Protein 1L3P (pdb70)

GO terms:
  GO:0004540 RNA nuclease activity (F, IDA)

B-factor: mean 20.39, std 8.08, range [6.83, 62.35]

Structure (mmCIF, N/CA/C/O backbone):
data_1L3P
#
_entry.id   1L3P
#
_cell.length_a   38.975
_cell.length_b   50.355
_cell.length_c   107.804
_cell.angle_alpha   90.00
_cell.angle_beta   90.00
_cell.angle_gamma   90.00
#
_symmetry.space_group_name_H-M   'C 2 2 21'
#
loop_
_entity.id
_entity.type
_entity.pdbx_description
1 polymer 'POLLEN ALLERGEN Phl p 5b'
2 non-polymer 'PHOSPHATE ION'
3 non-polymer 'MAGNESIUM ION'
4 water water
#
loop_
_atom_site.group_PDB
_atom_site.id
_atom_site.type_symbol
_atom_site.label_atom_id
_atom_site.label_alt_id
_atom_site.label_comp_id
_atom_site.label_asym_id
_atom_site.label_entity_id
_atom_site.label_seq_id
_atom_site.pdbx_PDB_ins_code
_atom_site.Cartn_x
_atom_site.Cartn_y
_atom_site.Cartn_z
_atom_site.occupancy
_atom_site.B_iso_or_equiv
_atom_site.auth_seq_id
_atom_site.auth_comp_id
_atom_site.auth_asym_id
_atom_site.auth_atom_id
_atom_site.pdbx_PDB_model_num
ATOM 1 N N . ILE A 1 1 ? 5.767 12.377 46.367 1.00 34.29 150 ILE A N 1
ATOM 2 C CA . ILE A 1 1 ? 5.813 13.781 46.874 1.00 34.06 150 ILE A CA 1
ATOM 3 C C . ILE A 1 1 ? 5.219 13.881 48.273 1.00 33.53 150 ILE A C 1
ATOM 4 O O . ILE A 1 1 ? 4.057 13.543 48.485 1.00 32.93 150 ILE A O 1
ATOM 9 N N . PRO A 1 2 ? 6.015 14.352 49.248 1.00 33.77 151 PRO A N 1
ATOM 10 C CA . PRO A 1 2 ? 5.555 14.501 50.634 1.00 32.30 151 PRO A CA 1
ATOM 11 C C . PRO A 1 2 ? 4.304 15.377 50.701 1.00 31.03 151 PRO A C 1
ATOM 12 O O . PRO A 1 2 ? 4.302 16.508 50.215 1.00 31.64 151 PRO A O 1
ATOM 16 N N . ALA A 1 3 ? 3.246 14.848 51.308 1.00 29.69 152 ALA A N 1
ATOM 17 C CA . ALA A 1 3 ? 1.980 15.565 51.426 1.00 29.21 152 ALA A CA 1
ATOM 18 C C . ALA A 1 3 ? 2.135 17.041 51.782 1.00 28.84 152 ALA A C 1
ATOM 19 O O . ALA A 1 3 ? 1.378 17.882 51.301 1.00 28.88 152 ALA A O 1
ATOM 21 N N . GLY A 1 4 ? 3.117 17.350 52.624 1.00 28.09 153 GLY A N 1
ATOM 22 C CA . GLY A 1 4 ? 3.334 18.724 53.036 1.00 26.91 153 GLY A CA 1
ATOM 23 C C . GLY A 1 4 ? 3.784 19.666 51.935 1.00 27.94 153 GLY A C 1
ATOM 24 O O . GLY A 1 4 ? 3.604 20.879 52.047 1.00 27.24 153 GLY A O 1
ATOM 25 N N . GLU A 1 5 ? 4.366 19.115 50.873 1.00 28.01 154 GLU A N 1
ATOM 26 C CA . GLU A 1 5 ? 4.848 19.920 49.749 1.00 29.16 154 GLU A CA 1
ATOM 27 C C . GLU A 1 5 ? 3.815 20.102 48.641 1.00 29.56 154 GLU A C 1
ATOM 28 O O . GLU A 1 5 ? 3.916 21.032 47.838 1.00 29.02 154 GLU A O 1
ATOM 34 N N . LEU A 1 6 ? 2.827 19.215 48.598 1.00 29.22 155 LEU A N 1
ATOM 35 C CA . LEU A 1 6 ? 1.789 19.273 47.576 1.00 28.68 155 LEU A CA 1
ATOM 36 C C . LEU A 1 6 ? 1.189 20.654 47.376 1.00 27.56 155 LEU A C 1
ATOM 37 O O . LEU A 1 6 ? 1.033 21.107 46.244 1.00 26.91 155 LEU A O 1
ATOM 42 N N . GLN A 1 7 ? 0.860 21.318 48.477 1.00 27.17 156 GLN A N 1
ATOM 43 C CA . GLN A 1 7 ? 0.249 22.642 48.435 1.00 28.02 156 GLN A CA 1
ATOM 44 C C . GLN A 1 7 ? 1.057 23.726 47.721 1.00 27.82 156 GLN A C 1
ATOM 45 O O . GLN A 1 7 ? 0.495 24.740 47.309 1.00 29.14 156 GLN A O 1
ATOM 48 N N . ILE A 1 8 ? 2.364 23.530 47.572 1.00 26.40 157 ILE A N 1
ATOM 49 C CA . ILE A 1 8 ? 3.181 24.542 46.913 1.00 25.19 157 ILE A CA 1
ATOM 50 C C . ILE A 1 8 ? 3.732 24.163 45.543 1.00 23.51 157 ILE A C 1
ATOM 51 O O . ILE A 1 8 ? 4.504 24.923 44.970 1.00 22.64 157 ILE A O 1
ATOM 56 N N . ILE A 1 9 ? 3.347 23.007 45.009 1.00 21.72 158 ILE A N 1
ATOM 57 C CA . ILE A 1 9 ? 3.864 22.599 43.704 1.00 21.82 158 ILE A CA 1
ATOM 58 C C . ILE A 1 9 ? 3.544 23.620 42.622 1.00 22.20 158 ILE A C 1
ATOM 59 O O . ILE A 1 9 ? 4.410 23.978 41.824 1.00 21.47 158 ILE A O 1
ATOM 64 N N . ASP A 1 10 ? 2.298 24.083 42.598 1.00 23.13 159 ASP A N 1
ATOM 65 C CA . ASP A 1 10 ? 1.865 25.067 41.611 1.00 23.97 159 ASP A CA 1
ATOM 66 C C . ASP A 1 10 ? 2.709 26.334 41.691 1.00 22.43 159 ASP A C 1
ATOM 67 O O . ASP A 1 10 ? 3.016 26.964 40.671 1.00 20.96 159 ASP A O 1
ATOM 72 N N . LYS A 1 11 ? 3.083 26.704 42.911 1.00 21.23 160 LYS A N 1
ATOM 73 C CA . LYS A 1 11 ? 3.898 27.889 43.127 1.00 20.27 160 LYS A CA 1
ATOM 74 C C . LYS A 1 11 ? 5.327 27.654 42.641 1.00 19.01 160 LYS A C 1
ATOM 75 O O . LYS A 1 11 ? 5.967 28.560 42.109 1.00 18.73 160 LYS A O 1
ATOM 81 N N . ILE A 1 12 ? 5.827 26.437 42.825 1.00 17.51 161 ILE A N 1
ATOM 82 C CA . ILE A 1 12 ? 7.173 26.108 42.367 1.00 15.90 161 ILE A CA 1
ATOM 83 C C . ILE A 1 12 ? 7.226 26.231 40.845 1.00 15.56 161 ILE A C 1
ATOM 84 O O . ILE A 1 12 ? 8.137 26.845 40.287 1.00 13.19 161 ILE A O 1
ATOM 89 N N . ASP A 1 13 ? 6.232 25.655 40.179 1.00 16.76 162 ASP A N 1
ATOM 90 C CA . ASP A 1 13 ? 6.171 25.685 38.721 1.00 19.92 162 ASP A CA 1
ATOM 91 C C . ASP A 1 13 ? 6.115 27.118 38.191 1.00 18.93 162 ASP A C 1
ATOM 92 O O . ASP A 1 13 ? 6.808 27.460 37.231 1.00 18.29 162 ASP A O 1
ATOM 97 N N . ALA A 1 14 ? 5.294 27.952 38.826 1.00 18.47 163 ALA A N 1
ATOM 98 C CA . ALA A 1 14 ? 5.155 29.349 38.430 1.00 17.46 163 ALA A CA 1
ATOM 99 C C . ALA A 1 14 ? 6.471 30.093 38.650 1.00 16.23 163 ALA A C 1
ATOM 100 O O . ALA A 1 14 ? 6.944 30.800 37.761 1.00 16.29 163 ALA A O 1
ATOM 102 N N . ALA A 1 15 ? 7.057 29.930 39.837 1.00 13.87 164 ALA A N 1
ATOM 103 C CA . ALA A 1 15 ? 8.324 30.577 40.166 1.00 13.42 164 ALA A CA 1
ATOM 104 C C . ALA A 1 15 ? 9.431 30.130 39.209 1.00 14.37 164 ALA A C 1
ATOM 105 O O . ALA A 1 15 ? 10.304 30.919 38.841 1.00 14.51 164 ALA A O 1
ATOM 107 N N . PHE A 1 16 ? 9.395 28.862 38.812 1.00 14.50 165 PHE A N 1
ATOM 108 C CA . PHE A 1 16 ? 10.395 28.329 37.895 1.00 15.35 165 PHE A CA 1
ATOM 109 C C . PHE A 1 16 ? 10.342 29.050 36.551 1.00 14.98 165 PHE A C 1
ATOM 110 O O . PHE A 1 16 ? 11.374 29.434 35.996 1.00 14.19 165 PHE A O 1
ATOM 118 N N . LYS A 1 17 ? 9.133 29.232 36.031 1.00 16.08 166 LYS A N 1
ATOM 119 C CA . LYS A 1 17 ? 8.954 29.912 34.754 1.00 15.70 166 LYS A CA 1
ATOM 120 C C . LYS A 1 17 ? 9.456 31.344 34.851 1.00 14.52 166 LYS A C 1
ATOM 121 O O . LYS A 1 17 ? 10.041 31.875 33.906 1.00 13.81 166 LYS A O 1
ATOM 127 N N . VAL A 1 18 ? 9.229 31.966 36.002 1.00 15.39 167 VAL A N 1
ATOM 128 C CA . VAL A 1 18 ? 9.674 33.334 36.226 1.00 14.34 167 VAL A CA 1
ATOM 129 C C . VAL A 1 18 ? 11.194 33.393 36.174 1.00 13.18 167 VAL A C 1
ATOM 130 O O . VAL A 1 18 ? 11.762 34.255 35.501 1.00 12.44 167 VAL A O 1
ATOM 134 N N . ALA A 1 19 ? 11.841 32.468 36.885 1.00 11.30 168 ALA A N 1
ATOM 135 C CA . ALA A 1 19 ? 13.301 32.399 36.942 1.00 11.70 168 ALA A CA 1
ATOM 136 C C . ALA A 1 19 ? 13.915 32.057 35.584 1.00 10.57 168 ALA A C 1
ATOM 137 O O . ALA A 1 19 ? 14.932 32.635 35.195 1.00 11.89 168 ALA A O 1
ATOM 139 N N . ALA A 1 20 ? 13.313 31.108 34.873 1.00 9.71 169 ALA A N 1
ATOM 140 C CA . ALA A 1 20 ? 13.797 30.726 33.544 1.00 10.25 169 ALA A CA 1
ATOM 141 C C . ALA A 1 20 ? 13.718 31.953 32.626 1.00 10.06 169 ALA A C 1
ATOM 142 O O . ALA A 1 20 ? 14.635 32.238 31.853 1.00 10.03 169 ALA A O 1
ATOM 144 N N . THR A 1 21 ? 12.611 32.680 32.717 1.00 10.71 170 THR A N 1
ATOM 145 C CA . THR A 1 21 ? 12.434 33.877 31.906 1.00 12.40 170 THR A CA 1
ATOM 146 C C . THR A 1 21 ? 13.485 34.923 32.258 1.00 11.46 170 THR A C 1
ATOM 147 O O . THR A 1 21 ? 14.047 35.572 31.372 1.00 13.54 170 THR A O 1
ATOM 151 N N . ALA A 1 22 ? 13.755 35.081 33.550 1.00 10.31 171 ALA A N 1
ATOM 152 C CA . ALA A 1 22 ? 14.751 36.040 34.004 1.00 10.14 171 ALA A CA 1
ATOM 153 C C . ALA A 1 22 ? 16.138 35.725 33.426 1.00 11.03 171 ALA A C 1
ATOM 154 O O . ALA A 1 22 ? 16.833 36.615 32.929 1.00 10.54 171 ALA A O 1
ATOM 156 N N . ALA A 1 23 ? 16.537 34.456 33.480 1.00 10.90 172 ALA A N 1
ATOM 157 C CA . ALA A 1 23 ? 17.848 34.052 32.968 1.00 10.57 172 ALA A CA 1
ATOM 158 C C . ALA A 1 23 ? 17.933 33.971 31.440 1.00 12.43 172 ALA A C 1
ATOM 159 O O . ALA A 1 23 ? 19.029 33.977 30.881 1.00 12.32 172 ALA A O 1
ATOM 161 N N . ALA A 1 24 ? 16.783 33.902 30.771 1.00 12.34 173 ALA A N 1
ATOM 162 C CA . ALA A 1 24 ? 16.738 33.803 29.312 1.00 12.83 173 ALA A CA 1
ATOM 163 C C . ALA A 1 24 ? 17.517 34.916 28.611 1.00 13.27 173 ALA A C 1
ATOM 164 O O . ALA A 1 24 ? 18.217 34.663 27.635 1.00 13.42 173 ALA A O 1
ATOM 166 N N . THR A 1 25 ? 17.406 36.144 29.110 1.00 13.61 174 THR A N 1
ATOM 167 C CA . THR A 1 25 ? 18.108 37.264 28.494 1.00 14.31 174 THR A CA 1
ATOM 168 C C . THR A 1 25 ? 19.466 37.581 29.118 1.00 14.03 174 THR A C 1
ATOM 169 O O . THR A 1 25 ? 20.179 38.469 28.653 1.00 14.06 174 THR A O 1
ATOM 173 N N . ALA A 1 26 ? 19.838 36.849 30.161 1.00 13.06 175 ALA A N 1
ATOM 174 C CA . ALA A 1 26 ? 21.117 37.089 30.814 1.00 11.28 175 ALA A CA 1
ATOM 175 C C . ALA A 1 26 ? 22.267 36.506 30.008 1.00 12.03 175 ALA A C 1
ATOM 176 O O . ALA A 1 26 ? 22.119 35.473 29.358 1.00 11.79 175 ALA A O 1
ATOM 178 N N . PRO A 1 27 ? 23.435 37.169 30.038 1.00 13.35 176 PRO A N 1
ATOM 179 C CA . PRO A 1 27 ? 24.598 36.665 29.301 1.00 13.43 176 PRO A CA 1
ATOM 180 C C . PRO A 1 27 ? 24.886 35.235 29.771 1.00 14.58 176 PRO A C 1
ATOM 181 O O . PRO A 1 27 ? 24.623 34.891 30.927 1.00 14.27 176 PRO A O 1
ATOM 185 N N . ALA A 1 28 ? 25.428 34.410 28.882 1.00 13.81 177 ALA A N 1
ATOM 186 C CA . ALA A 1 28 ? 25.737 33.022 29.211 1.00 14.84 177 ALA A CA 1
ATOM 187 C C . ALA A 1 28 ? 26.392 32.826 30.581 1.00 14.86 177 ALA A C 1
ATOM 188 O O . ALA A 1 28 ? 25.966 31.960 31.349 1.00 13.52 177 ALA A O 1
ATOM 190 N N . ASP A 1 29 ? 27.419 33.620 30.884 1.00 14.25 178 ASP A N 1
ATOM 191 C CA . ASP A 1 29 ? 28.127 33.502 32.163 1.00 14.99 178 ASP A CA 1
ATOM 192 C C . ASP A 1 29 ? 27.303 33.891 33.386 1.00 13.21 178 ASP A C 1
ATOM 193 O O . ASP A 1 29 ? 27.685 33.564 34.509 1.00 12.67 178 ASP A O 1
ATOM 198 N N . ASP A 1 30 ? 26.192 34.594 33.176 1.00 12.58 179 ASP A N 1
ATOM 199 C CA . ASP A 1 30 ? 25.348 35.031 34.288 1.00 13.40 179 ASP A CA 1
ATOM 200 C C . ASP A 1 30 ? 24.074 34.206 34.466 1.00 12.96 179 ASP A C 1
ATOM 201 O O . ASP A 1 30 ? 23.337 34.415 35.432 1.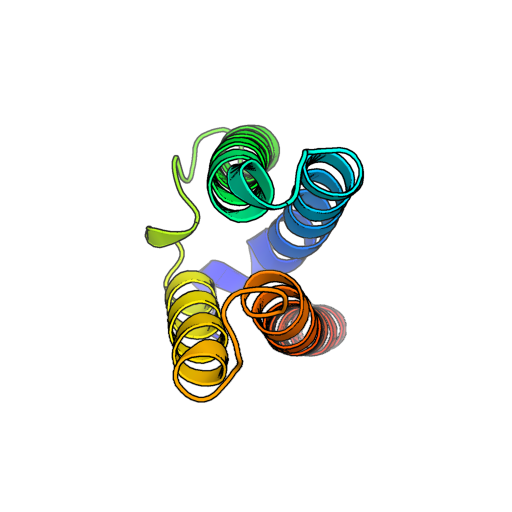00 13.41 179 ASP A O 1
ATOM 206 N N . LYS A 1 31 ? 23.800 33.275 33.555 1.00 11.54 180 LYS A N 1
ATOM 207 C CA . LYS A 1 31 ? 22.557 32.509 33.654 1.00 12.12 180 LYS A CA 1
ATOM 208 C C . LYS A 1 31 ? 22.305 31.731 34.946 1.00 11.65 180 LYS A C 1
ATOM 209 O O . LYS A 1 31 ? 21.226 31.838 35.519 1.00 11.79 180 LYS A O 1
ATOM 215 N N . PHE A 1 32 ? 23.274 30.958 35.418 1.00 12.50 181 PHE A N 1
ATOM 216 C CA . PHE A 1 32 ? 23.053 30.216 36.653 1.00 13.74 181 PHE A CA 1
ATOM 217 C C . PHE A 1 32 ? 22.775 31.139 37.840 1.00 14.74 181 PHE A C 1
ATOM 218 O O . PHE A 1 32 ? 21.819 30.927 38.584 1.00 14.49 181 PHE A O 1
ATOM 226 N N . THR A 1 33 ? 23.598 32.170 38.008 1.00 14.37 182 THR A N 1
ATOM 227 C CA . THR A 1 33 ? 23.415 33.097 39.121 1.00 16.70 182 THR A CA 1
ATOM 228 C C . THR A 1 33 ? 22.079 33.828 39.043 1.00 14.49 182 THR A C 1
ATOM 229 O O . THR A 1 33 ? 21.365 33.945 40.040 1.00 14.98 182 THR A O 1
ATOM 233 N N . VAL A 1 34 ? 21.739 34.319 37.859 1.00 12.41 183 VAL A N 1
ATOM 234 C CA . VAL A 1 34 ? 20.476 35.028 37.680 1.00 12.50 183 VAL A CA 1
ATOM 235 C C . VAL A 1 34 ? 19.303 34.080 37.900 1.00 13.40 183 VAL A C 1
ATOM 236 O O . VAL A 1 34 ? 18.317 34.438 38.549 1.00 11.62 183 VAL A O 1
ATOM 240 N N . PHE A 1 35 ? 19.410 32.865 37.371 1.00 12.38 184 PHE A N 1
ATOM 241 C CA . PHE A 1 35 ? 18.335 31.893 37.542 1.00 12.41 184 PHE A CA 1
ATOM 242 C C . PHE A 1 35 ? 18.060 31.631 39.023 1.00 11.84 184 PHE A C 1
ATOM 243 O O . PHE A 1 35 ? 16.919 31.695 39.474 1.00 13.78 184 PHE A O 1
ATOM 251 N N . GLU A 1 36 ? 19.111 31.326 39.772 1.00 13.76 185 GLU A N 1
ATOM 252 C CA . GLU A 1 36 ? 18.965 31.045 41.198 1.00 16.51 185 GLU A CA 1
ATOM 253 C C . GLU A 1 36 ? 18.388 32.216 41.986 1.00 14.74 185 GLU A C 1
ATOM 254 O O . GLU A 1 36 ? 17.471 32.042 42.787 1.00 13.59 185 GLU A O 1
ATOM 260 N N . ALA A 1 37 ? 18.931 33.408 41.760 1.00 14.66 186 ALA A N 1
ATOM 261 C CA . ALA A 1 37 ? 18.451 34.597 42.455 1.00 15.40 186 ALA A CA 1
ATOM 262 C C . ALA A 1 37 ? 16.964 34.8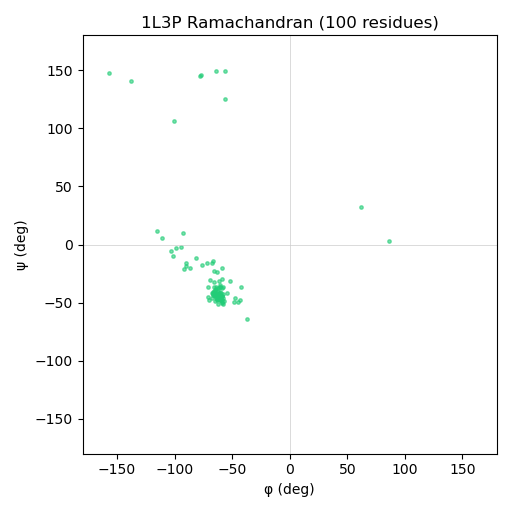07 42.162 1.00 13.47 186 ALA A C 1
ATOM 263 O O . ALA A 1 37 ? 16.167 35.032 43.072 1.00 12.59 186 ALA A O 1
ATOM 265 N N . ALA A 1 38 ? 16.597 34.724 40.888 1.00 11.22 187 ALA A N 1
ATOM 266 C CA . ALA A 1 38 ? 15.207 34.907 40.477 1.00 11.13 187 ALA A CA 1
ATOM 267 C C . ALA A 1 38 ? 14.316 33.803 41.051 1.00 12.03 187 ALA A C 1
ATOM 268 O O . ALA A 1 38 ? 13.205 34.063 41.518 1.00 10.60 187 ALA A O 1
ATOM 270 N N . PHE A 1 39 ? 14.810 32.570 41.015 1.00 11.41 188 PHE A N 1
ATOM 271 C CA . PHE A 1 39 ? 14.044 31.434 41.518 1.00 11.81 188 PHE A CA 1
ATOM 272 C C . PHE A 1 39 ? 13.774 31.604 43.016 1.00 12.45 188 PHE A C 1
ATOM 273 O O . PHE A 1 39 ? 12.644 31.445 43.478 1.00 12.94 188 PHE A O 1
ATOM 281 N N . ASN A 1 40 ? 14.806 31.949 43.771 1.00 13.52 189 ASN A N 1
ATOM 282 C CA . ASN A 1 40 ? 14.640 32.132 45.209 1.00 14.65 189 ASN A CA 1
ATOM 283 C C . ASN A 1 40 ? 13.643 33.237 45.551 1.00 16.02 189 ASN A C 1
ATOM 284 O O . ASN A 1 40 ? 12.787 33.063 46.419 1.00 13.93 189 ASN A O 1
ATOM 289 N N . LYS A 1 41 ? 13.739 34.365 44.856 1.00 15.81 190 LYS A N 1
ATOM 290 C CA . LYS A 1 41 ? 12.831 35.478 45.105 1.00 17.07 190 LYS A CA 1
ATOM 291 C C . LYS A 1 41 ? 11.379 35.119 44.769 1.00 15.59 190 LYS A C 1
ATOM 292 O O . LYS A 1 41 ? 10.463 35.427 45.532 1.00 14.68 190 LYS A O 1
ATOM 298 N N . ALA A 1 42 ? 11.173 34.454 43.635 1.00 12.94 191 ALA A N 1
ATOM 299 C CA . ALA A 1 42 ? 9.828 34.073 43.215 1.00 13.94 191 ALA A CA 1
A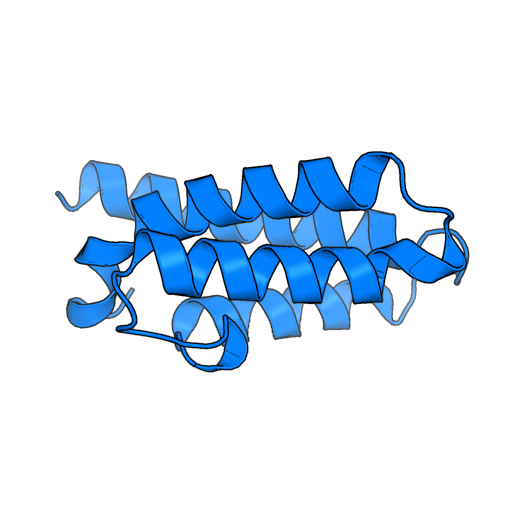TOM 300 C C . ALA A 1 42 ? 9.206 33.089 44.202 1.00 13.16 191 ALA A C 1
ATOM 301 O O . ALA A 1 42 ? 8.014 33.161 44.496 1.00 12.99 191 ALA A O 1
ATOM 303 N N . ILE A 1 43 ? 10.022 32.175 44.709 1.00 12.22 192 ILE A N 1
ATOM 304 C CA . ILE A 1 43 ? 9.550 31.192 45.677 1.00 14.61 192 ILE A CA 1
ATOM 305 C C . ILE A 1 43 ? 9.193 31.888 46.987 1.00 13.39 192 ILE A C 1
ATOM 306 O O . ILE A 1 43 ? 8.123 31.643 47.558 1.00 13.78 192 ILE A O 1
ATOM 311 N N . LYS A 1 44 ? 10.080 32.769 47.446 1.00 12.98 193 LYS A N 1
ATOM 312 C CA . LYS A 1 44 ? 9.858 33.503 48.692 1.00 13.25 193 LYS A CA 1
ATOM 313 C C . LYS A 1 44 ? 8.569 34.306 48.595 1.00 15.94 193 LYS A C 1
ATOM 314 O O . LYS A 1 44 ? 7.750 34.315 49.517 1.00 15.79 193 LYS A O 1
ATOM 320 N N . GLU A 1 45 ? 8.383 34.966 47.458 1.00 17.07 194 GLU A N 1
ATOM 321 C CA . GLU A 1 45 ? 7.205 35.792 47.248 1.00 19.26 194 GLU A CA 1
ATOM 322 C C . GLU A 1 45 ? 5.932 34.971 47.102 1.00 19.12 194 GLU A C 1
ATOM 323 O O . GLU A 1 45 ? 4.919 35.262 47.73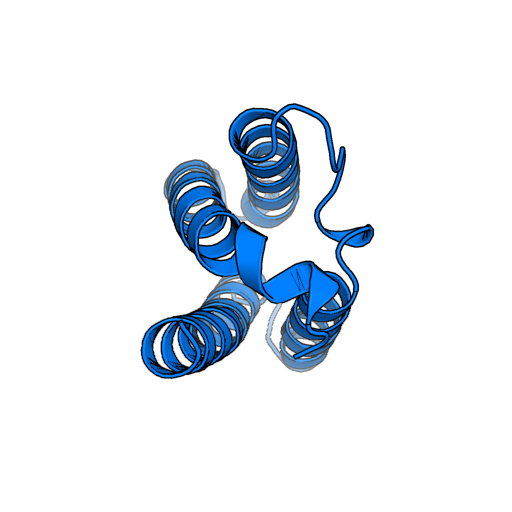7 1.00 20.12 194 GLU A O 1
ATOM 329 N N . THR A 1 46 ? 5.986 33.937 46.276 1.00 19.03 195 THR A N 1
ATOM 330 C CA . THR A 1 46 ? 4.810 33.116 46.049 1.00 21.54 195 THR A CA 1
ATOM 331 C C . THR A 1 46 ? 4.370 32.268 47.245 1.00 21.09 195 THR A C 1
ATOM 332 O O . THR A 1 46 ? 3.180 32.003 47.406 1.00 20.76 195 THR A O 1
ATOM 336 N N . THR A 1 47 ? 5.309 31.847 48.087 1.00 19.90 196 THR A N 1
ATOM 337 C CA . THR A 1 47 ? 4.944 31.035 49.245 1.00 17.62 196 THR A CA 1
ATOM 338 C C . THR A 1 47 ? 4.699 31.873 50.496 1.00 19.12 196 THR A C 1
ATOM 339 O O . THR A 1 47 ? 4.570 31.336 51.598 1.00 19.10 196 THR A O 1
ATOM 343 N N . GLY A 1 48 ? 4.644 33.189 50.321 1.00 18.78 197 GLY A N 1
ATOM 344 C CA . GLY A 1 48 ? 4.410 34.075 51.447 1.00 19.75 197 GLY A CA 1
ATOM 345 C C . GLY A 1 48 ? 5.475 34.010 52.525 1.00 20.50 197 GLY A C 1
ATOM 346 O O . GLY A 1 48 ? 5.180 34.186 53.711 1.00 20.16 197 GLY A O 1
ATOM 347 N N . GLY A 1 49 ? 6.715 33.753 52.118 1.00 19.19 198 GLY A N 1
ATOM 348 C CA . GLY A 1 49 ? 7.804 33.683 53.073 1.00 19.35 198 GLY A CA 1
ATOM 349 C C . GLY A 1 49 ? 8.003 32.328 53.730 1.00 18.91 198 GLY A C 1
ATOM 350 O O . GLY A 1 49 ? 8.864 32.186 54.601 1.00 18.59 198 GLY A O 1
ATOM 351 N N . ALA A 1 50 ? 7.218 31.332 53.325 1.00 16.63 199 ALA A N 1
ATOM 352 C CA . ALA A 1 50 ? 7.339 29.992 53.900 1.00 17.09 199 ALA A CA 1
ATOM 353 C C . ALA A 1 50 ? 8.728 29.427 53.618 1.00 17.27 199 ALA A C 1
ATOM 354 O O . ALA A 1 50 ? 9.258 28.646 54.409 1.00 16.42 199 ALA A O 1
ATOM 356 N N . TYR A 1 51 ? 9.300 29.816 52.478 1.00 15.69 200 TYR A N 1
ATOM 357 C CA . TYR A 1 51 ? 10.642 29.384 52.090 1.00 16.14 200 TYR A CA 1
ATOM 358 C C . TYR A 1 51 ? 11.390 30.580 51.513 1.00 17.01 200 TYR A C 1
ATOM 359 O O . TYR A 1 51 ? 10.811 31.383 50.776 1.00 16.66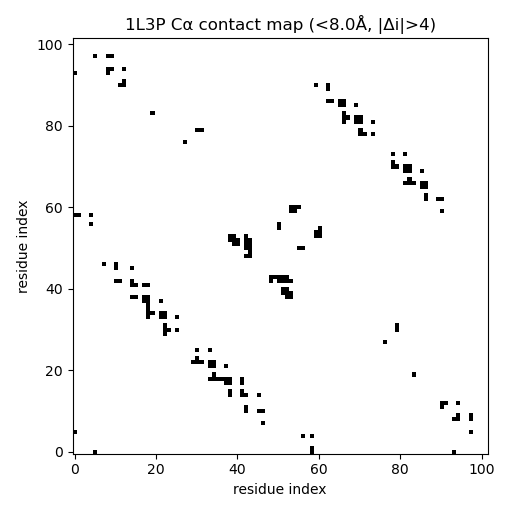 200 TYR A O 1
ATOM 368 N N . ASP A 1 52 ? 12.674 30.684 51.840 1.00 17.88 201 ASP A N 1
ATOM 369 C CA . ASP A 1 52 ? 13.520 31.771 51.349 1.00 19.82 201 ASP A CA 1
ATOM 370 C C . ASP A 1 52 ? 14.397 31.301 50.191 1.00 19.01 201 ASP A C 1
ATOM 371 O O . ASP A 1 52 ? 15.038 32.112 49.529 1.00 18.94 201 ASP A O 1
ATOM 376 N N . THR A 1 53 ? 14.422 29.992 49.954 1.00 18.52 202 THR A N 1
ATOM 377 C CA . THR A 1 53 ? 15.254 29.416 48.899 1.00 17.78 202 THR A CA 1
ATOM 378 C C . THR A 1 53 ? 14.733 28.062 48.427 1.00 18.46 202 THR A C 1
ATOM 379 O O . THR A 1 53 ? 14.162 27.301 49.211 1.00 17.40 202 THR A O 1
ATOM 383 N N . TYR A 1 54 ? 14.940 27.765 47.145 1.00 18.96 203 TYR A N 1
ATOM 384 C CA . TYR A 1 54 ? 14.500 26.493 46.570 1.00 18.86 203 TYR A CA 1
ATOM 385 C C . TYR A 1 54 ? 15.232 25.331 47.238 1.00 17.15 203 TYR A C 1
ATOM 386 O O . TYR A 1 54 ? 14.755 24.198 47.233 1.00 17.88 203 TYR A O 1
ATOM 395 N N . LYS A 1 55 ? 16.401 25.618 47.798 1.00 17.05 204 LYS A N 1
ATOM 396 C CA . LYS A 1 55 ? 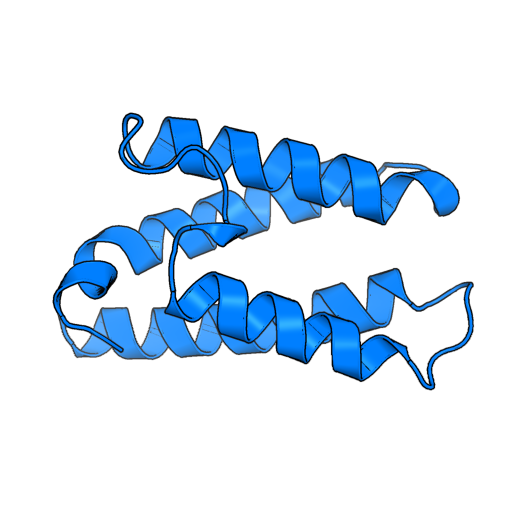17.203 24.599 48.470 1.00 18.95 204 LYS A CA 1
ATOM 397 C C . LYS A 1 55 ? 16.519 24.079 49.728 1.00 18.66 204 LYS A C 1
ATOM 398 O O . LYS A 1 55 ? 16.919 23.050 50.272 1.00 17.74 204 LYS A O 1
ATOM 404 N N . CYS A 1 56 ? 15.492 24.793 50.185 1.00 16.91 205 CYS A N 1
ATOM 405 C CA . CYS A 1 56 ? 14.780 24.422 51.400 1.00 17.11 205 CYS A CA 1
ATOM 406 C C . CYS A 1 56 ? 13.481 23.654 51.200 1.00 17.22 205 CYS A C 1
ATOM 407 O O . CYS A 1 56 ? 12.826 23.264 52.172 1.00 18.36 205 CYS A O 1
ATOM 410 N N . ILE A 1 57 ? 13.103 23.460 49.942 1.00 15.18 206 ILE A N 1
ATOM 411 C CA . ILE A 1 57 ? 11.923 22.682 49.608 1.00 14.81 206 ILE A CA 1
ATOM 412 C C . ILE A 1 57 ? 12.544 21.337 49.222 1.00 16.76 206 ILE A C 1
ATOM 413 O O . ILE A 1 57 ? 13.144 21.207 48.154 1.00 16.50 206 ILE A O 1
ATOM 418 N N . PRO A 1 58 ? 12.412 20.323 50.094 1.00 17.95 207 PRO A N 1
ATOM 419 C CA . PRO A 1 58 ? 12.960 18.975 49.889 1.00 17.83 207 PRO A CA 1
ATOM 420 C C . PRO A 1 58 ? 12.950 18.398 48.471 1.00 17.62 207 PRO A C 1
ATOM 421 O O . PRO A 1 58 ? 14.008 18.140 47.897 1.00 16.06 207 PRO A O 1
ATOM 425 N N . SER A 1 59 ? 11.762 18.186 47.915 1.00 18.25 208 SER A N 1
ATOM 426 C CA . SER A 1 59 ? 11.646 17.613 46.574 1.00 19.93 208 SER A CA 1
ATOM 427 C C . SER A 1 59 ? 12.307 18.451 45.488 1.00 18.66 208 SER A C 1
ATOM 428 O O . SER A 1 59 ? 12.881 17.914 44.539 1.00 17.16 208 SER A O 1
ATOM 431 N N . LEU A 1 60 ? 12.223 19.768 45.630 1.00 17.45 209 LEU A N 1
ATOM 432 C CA . LEU A 1 60 ? 12.807 20.675 44.653 1.00 16.66 209 LEU A CA 1
ATOM 433 C C . LEU A 1 60 ? 14.331 20.655 44.718 1.00 16.97 209 LEU A C 1
ATOM 434 O O . LEU A 1 60 ? 15.009 20.611 43.689 1.00 16.28 209 LEU A O 1
ATOM 439 N N . GLU A 1 61 ? 14.868 20.696 45.934 1.00 15.70 210 GLU A N 1
ATOM 440 C CA . GLU A 1 61 ? 16.311 20.663 46.129 1.00 16.87 210 GLU A CA 1
ATOM 441 C C . GLU A 1 61 ? 16.847 19.377 45.503 1.00 16.82 210 GLU A C 1
ATOM 442 O O . GLU A 1 61 ? 17.927 19.367 44.910 1.00 16.32 210 GLU A O 1
ATOM 448 N N . ALA A 1 62 ? 16.074 18.301 45.630 1.00 16.79 211 ALA A N 1
ATOM 449 C CA . ALA A 1 62 ? 16.455 17.004 45.073 1.00 18.06 211 ALA A CA 1
ATOM 450 C C . ALA A 1 62 ? 16.506 17.083 43.553 1.00 16.77 211 ALA A C 1
ATOM 451 O O . ALA A 1 62 ? 17.433 16.574 42.933 1.00 17.48 211 ALA A O 1
ATOM 453 N N . ALA A 1 63 ? 15.497 17.717 42.962 1.00 16.42 212 ALA A N 1
ATOM 454 C CA . ALA A 1 63 ? 15.426 17.862 41.512 1.00 16.69 212 ALA A CA 1
ATOM 455 C C . ALA A 1 63 ? 16.545 18.762 41.014 1.00 15.60 212 ALA A C 1
ATOM 456 O O . ALA A 1 63 ? 17.173 18.475 39.998 1.00 15.54 212 ALA A O 1
ATOM 458 N N . VAL A 1 64 ? 16.796 19.854 41.728 1.00 15.69 213 VAL A N 1
ATOM 459 C CA . VAL A 1 64 ? 17.859 20.769 41.330 1.00 14.32 213 VAL A CA 1
ATOM 460 C C . VAL A 1 64 ? 19.208 20.048 41.357 1.00 15.87 213 VAL A C 1
A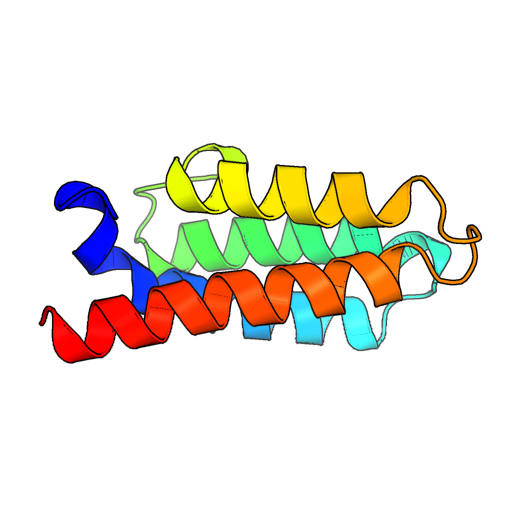TOM 461 O O . VAL A 1 64 ? 20.018 20.205 40.446 1.00 14.52 213 VAL A O 1
ATOM 465 N N . LYS A 1 65 ? 19.448 19.256 42.398 1.00 17.20 214 LYS A N 1
ATOM 466 C CA . LYS A 1 65 ? 20.702 18.507 42.494 1.00 19.24 214 LYS A CA 1
ATOM 467 C C . LYS A 1 65 ? 20.859 17.561 41.305 1.00 17.86 214 LYS A C 1
ATOM 468 O O . LYS A 1 65 ? 21.934 17.476 40.713 1.00 19.45 214 LYS A O 1
ATOM 474 N N . GLN A 1 66 ? 19.790 16.851 40.963 1.00 16.99 215 GLN A N 1
ATOM 475 C CA . GLN A 1 66 ? 19.821 15.920 39.836 1.00 18.82 215 GLN A CA 1
ATOM 476 C C . GLN A 1 66 ? 20.011 16.659 38.517 1.00 17.67 215 GLN A C 1
ATOM 477 O O . GLN A 1 66 ? 20.689 16.171 37.616 1.00 16.77 215 GLN A O 1
ATOM 480 N N . ALA A 1 67 ? 19.405 17.836 38.404 1.00 16.99 216 ALA A N 1
ATOM 481 C CA . ALA A 1 67 ? 19.536 18.622 37.185 1.00 18.38 216 ALA A CA 1
ATOM 482 C C . ALA A 1 67 ? 20.992 19.054 37.027 1.00 18.84 216 ALA A C 1
ATOM 483 O O . ALA A 1 67 ? 21.526 19.048 35.918 1.00 19.90 216 ALA A O 1
ATOM 485 N N . TYR A 1 68 ? 21.633 19.419 38.138 1.00 19.19 217 TYR A N 1
ATOM 486 C CA . TYR A 1 68 ? 23.036 19.827 38.110 1.00 19.86 217 TYR A CA 1
ATOM 487 C C . TYR A 1 68 ? 23.926 18.645 37.746 1.00 20.30 217 TYR A C 1
ATOM 488 O O . TYR A 1 68 ? 24.872 18.782 36.970 1.00 21.12 217 TYR A O 1
ATOM 497 N N . ALA A 1 69 ? 23.620 17.487 38.317 1.00 18.03 218 ALA A N 1
ATOM 498 C CA . ALA A 1 69 ? 24.392 16.281 38.047 1.00 19.61 218 ALA A CA 1
ATOM 499 C C . ALA A 1 69 ? 24.372 15.965 36.553 1.00 19.44 218 ALA A C 1
ATOM 500 O O . ALA A 1 69 ? 25.314 15.380 36.018 1.00 20.31 218 ALA A O 1
ATOM 502 N N . ALA A 1 70 ? 23.294 16.358 35.882 1.00 19.52 219 ALA A N 1
ATOM 503 C CA . ALA A 1 70 ? 23.155 16.112 34.448 1.00 19.16 219 ALA A CA 1
ATOM 504 C C . ALA A 1 70 ? 24.094 16.993 33.624 1.00 19.57 219 ALA A C 1
ATOM 505 O O . ALA A 1 70 ? 24.340 16.725 32.445 1.00 18.93 219 ALA A O 1
ATOM 507 N N . THR A 1 71 ? 24.625 18.040 34.247 1.00 19.17 220 THR A N 1
ATOM 508 C CA . THR A 1 71 ? 25.514 18.966 33.553 1.00 19.99 220 THR A CA 1
ATOM 509 C C . THR A 1 71 ? 26.998 18.603 33.628 1.00 20.07 220 THR A C 1
ATOM 510 O O . THR A 1 71 ? 27.809 19.129 32.863 1.00 18.91 220 THR A O 1
ATOM 514 N N . VAL A 1 72 ? 27.364 17.721 34.550 1.00 21.61 221 VAL A N 1
ATOM 515 C CA . VAL A 1 72 ? 28.771 17.365 34.710 1.00 23.70 221 VAL A CA 1
ATOM 516 C C . VAL A 1 72 ? 29.483 17.026 33.403 1.00 24.71 221 VAL A C 1
ATOM 517 O O . VAL A 1 72 ? 30.564 17.552 33.129 1.00 26.03 221 VAL A O 1
ATOM 521 N N . ALA A 1 73 ? 28.873 16.162 32.597 1.00 25.82 222 ALA A N 1
ATOM 522 C CA . ALA A 1 73 ? 29.460 15.745 31.328 1.00 26.90 222 ALA A CA 1
ATOM 523 C C . ALA A 1 73 ? 29.244 16.735 30.181 1.00 27.01 222 ALA A C 1
ATOM 524 O O . ALA A 1 73 ? 29.872 16.614 29.128 1.00 27.72 222 ALA A O 1
ATOM 526 N N . ALA A 1 74 ? 28.365 17.714 30.380 1.00 25.91 223 ALA A N 1
ATOM 527 C CA . ALA A 1 74 ? 28.085 18.706 29.342 1.00 24.00 223 ALA A CA 1
ATOM 528 C C . ALA A 1 74 ? 29.169 19.772 29.259 1.00 23.39 223 ALA A C 1
ATOM 529 O O . ALA A 1 74 ? 29.742 20.170 30.273 1.00 23.82 223 ALA A O 1
ATOM 531 N N . ALA A 1 75 ? 29.443 20.236 28.043 1.00 22.41 224 ALA A N 1
ATOM 532 C CA . ALA A 1 75 ? 30.443 21.269 27.824 1.00 23.55 224 ALA A CA 1
ATOM 533 C C . ALA A 1 75 ? 29.989 22.553 28.515 1.00 24.02 224 ALA A C 1
ATOM 534 O O . ALA A 1 75 ? 28.791 22.814 28.637 1.00 23.50 224 ALA A O 1
ATOM 536 N N . PRO A 1 76 ? 30.945 23.371 28.979 1.00 24.05 225 PRO A N 1
ATOM 537 C CA . PRO A 1 76 ? 30.640 24.630 29.664 1.00 23.87 225 PRO A CA 1
ATOM 538 C C . PRO A 1 76 ? 29.565 25.487 28.992 1.00 23.98 225 PRO A C 1
ATOM 539 O O . PRO A 1 76 ? 28.621 25.929 29.650 1.00 22.36 225 PRO A O 1
ATOM 543 N N . GLN A 1 77 ? 29.712 25.712 27.687 1.00 21.18 226 GLN A N 1
ATOM 544 C CA . GLN A 1 77 ? 28.773 26.530 26.923 1.00 22.46 226 GLN A CA 1
ATOM 545 C C . GLN A 1 77 ? 27.312 26.118 27.094 1.00 19.60 226 GLN A C 1
ATOM 546 O O . GLN A 1 77 ? 26.414 26.957 27.030 1.00 19.69 226 GLN A O 1
ATOM 552 N N . VAL A 1 78 ? 27.075 24.830 27.305 1.00 16.71 227 VAL A N 1
ATOM 553 C CA . VAL A 1 78 ? 25.709 24.335 27.431 1.00 15.85 227 VAL A CA 1
ATOM 554 C C . VAL A 1 78 ? 25.307 23.762 28.784 1.00 15.57 227 VAL A C 1
ATOM 555 O O . VAL A 1 78 ? 24.246 23.147 28.895 1.00 15.42 227 VAL A O 1
ATOM 559 N N . LYS A 1 79 ? 26.128 23.953 29.814 1.00 13.97 228 LYS A N 1
ATOM 560 C CA . LYS A 1 79 ? 25.757 23.415 31.119 1.00 13.66 228 LYS A CA 1
ATOM 561 C C . LYS A 1 79 ? 24.411 23.968 31.583 1.00 13.07 228 LYS A C 1
ATOM 562 O O . LYS A 1 79 ? 23.581 23.224 32.105 1.00 14.10 228 LYS A O 1
ATOM 568 N N . TYR A 1 80 ? 24.180 25.263 31.391 1.00 12.69 229 TYR A N 1
ATOM 569 C CA . TYR A 1 80 ? 22.907 25.831 31.810 1.00 11.64 229 TYR A CA 1
ATOM 570 C C . TYR A 1 80 ? 21.762 25.278 30.963 1.00 11.21 229 TYR A C 1
ATOM 571 O O . TYR A 1 80 ? 20.698 24.959 31.488 1.00 11.81 229 TYR A O 1
ATOM 580 N N . ALA A 1 81 ? 21.975 25.157 29.655 1.00 11.92 230 ALA A N 1
ATOM 581 C CA . ALA A 1 81 ? 20.930 24.628 28.780 1.00 11.62 230 ALA A CA 1
ATOM 582 C C . ALA A 1 81 ? 20.554 23.219 29.215 1.00 10.24 230 ALA A C 1
ATOM 583 O O . ALA A 1 81 ? 19.381 22.849 29.226 1.00 9.82 230 ALA A O 1
ATOM 585 N N . VAL A 1 82 ? 21.560 22.423 29.563 1.00 10.81 231 VAL A N 1
ATOM 586 C CA . VAL A 1 82 ? 21.327 21.051 29.995 1.00 11.72 231 VAL A CA 1
ATOM 587 C C . VAL A 1 82 ? 20.575 21.058 31.322 1.00 10.41 231 VAL A C 1
ATOM 588 O O . VAL A 1 82 ? 19.628 20.300 31.519 1.00 9.27 231 VAL A O 1
ATOM 592 N N . PHE A 1 83 ? 21.009 21.935 32.221 1.00 9.50 232 PHE A N 1
ATOM 593 C CA . PHE A 1 83 ? 20.394 22.075 33.538 1.00 11.74 232 PHE A CA 1
ATOM 594 C C . PHE A 1 83 ? 18.913 22.437 33.430 1.00 10.73 232 PHE A C 1
ATOM 595 O O . PHE A 1 83 ? 18.058 21.802 34.054 1.00 10.47 232 PHE A O 1
ATOM 603 N N . GLU A 1 84 ? 18.616 23.460 32.633 1.00 10.56 233 GLU A N 1
ATOM 604 C CA . GLU A 1 84 ? 17.241 23.920 32.468 1.00 12.14 233 GLU A CA 1
ATOM 605 C C . GLU A 1 84 ? 16.328 22.858 31.875 1.00 11.44 233 GLU A C 1
ATOM 606 O O . GLU A 1 84 ? 15.193 22.703 32.309 1.00 11.18 233 GLU A O 1
ATOM 612 N N . ALA A 1 85 ? 16.823 22.128 30.880 1.00 11.49 234 ALA A N 1
ATOM 613 C CA . ALA A 1 85 ? 16.022 21.092 30.251 1.00 11.15 234 ALA A CA 1
ATOM 614 C C . ALA A 1 85 ? 15.704 20.005 31.273 1.00 11.65 234 ALA A C 1
ATOM 615 O O . ALA A 1 85 ? 14.564 19.555 31.383 1.00 11.61 234 ALA A O 1
ATOM 617 N N . ALA A 1 86 ? 16.717 19.587 32.025 1.00 12.53 235 ALA A N 1
ATOM 618 C CA . ALA A 1 86 ? 16.536 18.554 33.041 1.00 13.91 235 ALA A CA 1
ATOM 619 C C . ALA A 1 86 ? 15.553 19.005 34.121 1.00 13.62 235 ALA A C 1
ATOM 620 O O . ALA A 1 86 ? 14.596 18.297 34.455 1.00 12.15 235 ALA A O 1
ATOM 622 N N . LEU A 1 87 ? 15.791 20.191 34.668 1.00 12.85 236 LEU A N 1
ATOM 623 C CA . LEU A 1 87 ? 14.926 20.704 35.722 1.00 13.11 236 LEU A CA 1
ATOM 624 C C . LEU A 1 87 ? 13.493 20.940 35.240 1.00 12.21 236 LEU A C 1
ATOM 625 O O . LEU A 1 87 ? 12.534 20.709 35.980 1.00 12.48 236 LEU A O 1
ATOM 630 N N . THR A 1 88 ? 13.338 21.386 33.998 1.00 12.09 237 THR A N 1
ATOM 631 C CA . THR A 1 88 ? 12.001 21.631 33.469 1.00 12.48 237 THR A CA 1
ATOM 632 C C . THR A 1 88 ? 11.155 20.356 33.505 1.00 13.23 237 THR A C 1
ATOM 633 O O . THR A 1 88 ? 9.989 20.387 33.909 1.00 11.42 237 THR A O 1
ATOM 637 N N . LYS A 1 89 ? 11.742 19.237 33.090 1.00 14.12 238 LYS A N 1
ATOM 638 C CA . LYS A 1 89 ? 11.021 17.965 33.086 1.00 16.16 238 LYS A CA 1
ATOM 639 C C . LYS A 1 89 ? 10.686 17.520 34.502 1.00 15.22 238 LYS A C 1
ATOM 640 O O . LYS A 1 89 ? 9.580 17.060 34.769 1.00 17.27 238 LYS A O 1
ATOM 646 N N . ALA A 1 90 ? 11.649 17.654 35.405 1.00 16.01 239 ALA A N 1
ATOM 647 C CA . ALA A 1 90 ? 11.455 17.264 36.799 1.00 16.40 239 ALA A CA 1
ATOM 648 C C . ALA A 1 90 ? 10.298 18.031 37.438 1.00 16.30 239 ALA A C 1
ATOM 649 O O . ALA A 1 90 ? 9.416 17.442 38.069 1.00 14.63 239 ALA A O 1
ATOM 651 N N . ILE A 1 91 ? 10.302 19.351 37.278 1.00 15.82 240 ILE A N 1
ATOM 652 C CA . ILE A 1 91 ? 9.244 20.162 37.864 1.00 15.96 240 ILE A CA 1
ATOM 653 C C . ILE A 1 91 ? 7.894 19.878 37.210 1.00 16.26 240 ILE A C 1
ATOM 654 O O . ILE A 1 91 ? 6.874 19.792 37.897 1.00 14.21 240 ILE A O 1
ATOM 659 N N . THR A 1 92 ? 7.882 19.722 35.890 1.00 14.53 241 THR A N 1
ATOM 660 C CA . THR A 1 92 ? 6.637 19.411 35.201 1.00 15.70 241 THR A CA 1
ATOM 661 C C . THR A 1 92 ? 6.074 18.080 35.718 1.00 15.81 241 THR A C 1
ATOM 662 O O . THR A 1 92 ? 4.863 17.911 35.804 1.00 15.69 241 THR A O 1
ATOM 666 N N . ALA A 1 93 ? 6.949 17.138 36.060 1.00 15.54 242 ALA A N 1
ATOM 667 C CA . ALA A 1 93 ? 6.489 15.847 36.573 1.00 16.96 242 ALA A CA 1
ATOM 668 C C . ALA A 1 93 ? 5.807 16.044 37.930 1.00 16.73 242 ALA A C 1
ATOM 669 O O . ALA A 1 93 ? 4.793 15.415 38.222 1.00 15.79 242 ALA A O 1
ATOM 671 N N . MET A 1 94 ? 6.382 16.916 38.753 1.00 16.32 243 MET A N 1
ATOM 672 C CA . MET A 1 94 ? 5.826 17.220 40.069 1.00 18.60 243 MET A CA 1
ATOM 673 C C . MET A 1 94 ? 4.461 17.867 39.899 1.00 17.83 243 MET A C 1
ATOM 674 O O . MET A 1 94 ? 3.506 17.527 40.596 1.00 18.65 243 MET A O 1
ATOM 679 N N . SER A 1 95 ? 4.381 18.809 38.965 1.00 17.21 244 SER A N 1
ATOM 680 C CA . SER A 1 95 ? 3.136 19.508 38.685 1.00 18.57 244 SER A CA 1
ATOM 681 C C . SER A 1 95 ? 2.033 18.540 38.234 1.00 18.70 244 SER A C 1
ATOM 682 O O . SER A 1 95 ? 0.878 18.674 38.641 1.00 16.09 244 SER A O 1
ATOM 685 N N . GLU A 1 96 ? 2.387 17.565 37.398 1.00 15.99 245 GLU A N 1
ATOM 686 C CA . GLU A 1 96 ? 1.403 16.592 36.922 1.00 16.17 245 GLU A CA 1
ATOM 687 C C . GLU A 1 96 ? 0.849 15.781 38.091 1.00 15.41 245 GLU A C 1
ATOM 688 O O . GLU A 1 96 ? -0.355 15.529 38.173 1.00 14.70 245 GLU A O 1
ATOM 694 N N . VAL A 1 97 ? 1.738 15.362 38.987 1.00 15.71 246 VAL A N 1
ATOM 695 C CA . VAL A 1 97 ? 1.339 14.586 40.155 1.00 19.87 246 VAL A CA 1
ATOM 696 C C . VAL A 1 97 ? 0.449 15.431 41.058 1.00 20.66 246 VAL A C 1
ATOM 697 O O . VAL A 1 97 ? -0.565 14.960 41.571 1.00 20.74 246 VAL A O 1
ATOM 701 N N . GLN A 1 98 ? 0.831 16.687 41.244 1.00 21.67 247 GLN A N 1
ATOM 702 C CA . GLN A 1 98 ? 0.061 17.583 42.087 1.00 23.88 247 GLN A CA 1
ATOM 703 C C . GLN A 1 98 ? -1.350 17.804 41.534 1.00 23.49 247 GLN A C 1
ATOM 704 O O . GLN A 1 98 ? -2.323 17.836 42.287 1.00 23.49 247 GLN A O 1
ATOM 710 N N . LYS A 1 99 ? -1.466 17.939 40.218 1.00 23.25 248 LYS A N 1
ATOM 711 C CA . LYS A 1 99 ? -2.767 18.160 39.599 1.00 24.13 248 LYS A CA 1
ATOM 712 C C . LYS A 1 99 ? -3.724 16.976 39.739 1.00 23.76 248 LYS A C 1
ATOM 713 O O . LYS A 1 99 ? -4.939 17.1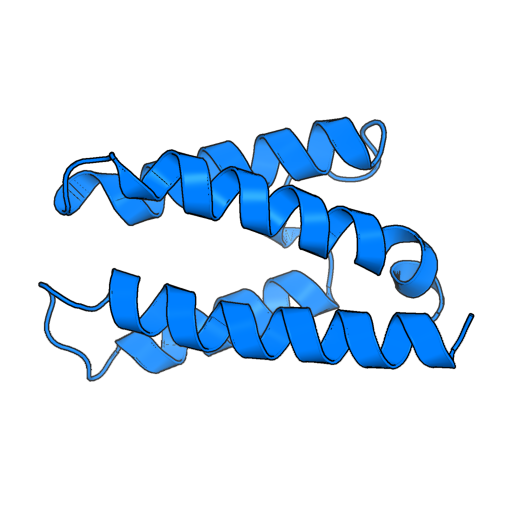65 39.828 1.00 23.93 248 LYS A O 1
ATOM 719 N N . VAL A 1 100 ? -3.184 15.762 39.760 1.00 22.02 249 VAL A N 1
ATOM 720 C CA . VAL A 1 100 ? -4.025 14.575 39.888 1.00 23.13 249 VAL A CA 1
ATOM 721 C C . VAL A 1 100 ? -4.235 14.197 41.357 1.00 25.13 249 VAL A C 1
ATOM 722 O O . VAL A 1 100 ? -5.167 13.461 41.692 1.00 24.90 249 VAL A O 1
ATOM 726 N N . SER A 1 101 ? -3.372 14.714 42.228 1.00 27.78 250 SER A N 1
ATOM 727 C CA . SER A 1 101 ? -3.452 14.429 43.656 1.00 30.52 250 SER A CA 1
ATOM 728 C C . SER A 1 101 ? -4.396 15.381 44.378 1.00 33.60 250 SER A C 1
ATOM 729 O O . SER A 1 101 ? -4.865 15.089 45.477 1.00 33.50 250 SER A O 1
ATOM 732 N N . GLN A 1 102 ? -4.662 16.525 43.760 1.00 36.80 251 GLN A N 1
ATOM 733 C CA . GLN A 1 102 ? -5.544 17.521 44.349 1.00 39.95 251 GLN A CA 1
ATOM 734 C C . GLN A 1 102 ? -6.396 18.178 43.270 1.00 41.54 251 GLN A C 1
ATOM 735 O O . GLN A 1 102 ? -6.148 19.365 42.968 1.00 41.95 251 GLN A O 1
#

Organism: Phleum pratense (NCBI:txid15957)

Radius of gyration: 13.24 Å; Cα contacts (8 Å, |Δi|>4): 100; chains: 1; bounding box: 36×24×27 Å

Secondary structure (DSSP, 8-state):
--HHHHTTHHHHHHHHHHHHHHHHTS-GGGHHHHHHHHHHHHHHHHTTTS-S-GGGSHHHHHHHHHHHHTTTTS-GGGHHHHHHHHHHHHHHHHHHHHHHH-

Nearest PDB structures (foldseek):
  1l3p-assembly1_A-2  TM=1.010E+00  e=4.722E-13  Phleum pratense
  2m64-assembly1_A  TM=7.519E-01  e=3.555E-06  Phleum pratense
  1nlx-assembly1_A  TM=6.880E-01  e=9.754E-03  Phleum pratense
  6trk-assembly2_B  TM=6.746E-01  e=9.274E-03  Phleum pratense

Solvent-accessible surface area: 5605 Å² total; per-residue (Å²): 80,78,84,62,8,41,88,13,0,74,73,1,27,51,3,9,118,83,0,16,97,38,0,67,128,13,88,74,140,62,43,54,100,48,2,48,63,20,0,37,124,16,1,91,119,43,13,71,42,71,48,90,29,3,124,76,0,85,24,0,34,54,10,4,134,88,3,69,66,51,10,115,106,18,60,114,164,56,59,22,56,46,1,58,57,30,0,56,153,31,0,58,48,20,12,101,65,17,142,127,64,122

Foldseek 3Di:
DPPVCLVCLVQLLVQQVQLQVQLVPPDQVCNVVSSQVSSQVSSCVSVVNPGNGLCPRVQSVVQQVVLQVQLPPPDSSCSVVSSSVSSNVSSVVSVVCSVVVD

InterPro domains:
  IPR002914 Pollen allergen Poa p IX/Phl p VI [PF01620] (13-140)
  IPR002914 Pollen allergen Poa p IX/Phl p VI [PF01620] (145-244)
  IPR035506 Pollen allergen/Uncharacterized protein Os [G3DSA:1.20.120.320] (36-142)
  IPR035506 Pollen allergen/Uncharacterized protein Os [G3DSA:1.20.120.320] (147-253)
  IPR035506 Pollen allergen/Uncharacterized protein Os [SSF81736] (40-138)
  IPR035506 Pollen allergen/Uncharacterized protein Os [SSF81736] (150-250)

CATH classification: 1.20.120.320

Sequence (102 aa):
IPAGELQIIDKIDAAFKVAATAAATAPADDKFTVFEAAFNKAIKETTGGAYDTYKCIPSLEAAVKQAYAATVAAAPQVKYAVFEAALTKAITAMSEVQKVSQ